Protein AF-A0A7C7P0S1-F1 (afdb_monomer)

Mean predicted aligned error: 9.84 Å

Radius of gyration: 22.22 Å; Cα contacts (8 Å, |Δi|>4): 44; chains: 1; bounding box: 54×38×45 Å

Secondary structure (DSSP, 8-state):
--HHHHHHHHHHHHHHHHHTTS--GGG-PPPPP------TT----HHHHHHHHHHHHT-GGGS-B-TTSS-BS---------HHHHHHHHHHTTPPP-SS-----

Structure (mmCIF, N/CA/C/O backbone):
data_AF-A0A7C7P0S1-F1
#
_entry.id   AF-A0A7C7P0S1-F1
#
loop_
_atom_site.group_PDB
_atom_site.id
_atom_site.type_symbol
_atom_site.label_atom_id
_atom_site.label_alt_id
_atom_site.label_comp_id
_atom_site.label_asym_id
_atom_site.label_entity_id
_atom_site.label_seq_id
_atom_site.pdbx_PDB_ins_code
_atom_site.Cartn_x
_atom_site.Cartn_y
_atom_site.Cartn_z
_atom_site.occupancy
_atom_site.B_iso_or_equiv
_atom_site.auth_seq_id
_atom_site.auth_comp_id
_atom_site.auth_asym_id
_atom_site.auth_atom_id
_atom_site.pdbx_PDB_model_num
ATOM 1 N N . MET A 1 1 ? 28.344 -14.593 5.035 1.00 50.81 1 MET A N 1
ATOM 2 C CA . MET A 1 1 ? 29.034 -15.598 4.190 1.00 50.81 1 MET A CA 1
ATOM 3 C C . MET A 1 1 ? 28.125 -16.302 3.155 1.00 50.81 1 MET A C 1
ATOM 5 O O . MET A 1 1 ? 28.634 -17.095 2.380 1.00 50.81 1 MET A O 1
ATOM 9 N N . LEU A 1 2 ? 26.816 -15.994 3.060 1.00 54.34 2 LEU A N 1
ATOM 10 C CA . LEU A 1 2 ? 25.863 -16.697 2.169 1.00 54.34 2 LEU A CA 1
ATOM 11 C C . LEU A 1 2 ? 25.603 -16.041 0.792 1.00 54.34 2 LEU A C 1
ATOM 13 O O . LEU A 1 2 ? 25.145 -16.722 -0.122 1.00 54.34 2 LEU A O 1
ATOM 17 N N . LYS A 1 3 ? 25.923 -14.749 0.598 1.00 51.25 3 LYS A N 1
ATOM 18 C CA . LYS A 1 3 ? 25.676 -14.034 -0.678 1.00 51.25 3 LYS A CA 1
ATOM 19 C C . LYS A 1 3 ? 26.411 -14.654 -1.880 1.00 51.25 3 LYS A C 1
ATOM 21 O O . LYS A 1 3 ? 25.866 -14.686 -2.977 1.00 51.25 3 LYS A O 1
ATOM 26 N N . ASN A 1 4 ? 27.615 -15.195 -1.673 1.00 64.81 4 ASN A N 1
ATOM 27 C CA . ASN A 1 4 ? 28.437 -15.739 -2.760 1.00 64.81 4 ASN A CA 1
ATOM 28 C C . ASN A 1 4 ? 27.983 -17.119 -3.252 1.00 64.81 4 ASN A C 1
ATOM 30 O O . ASN A 1 4 ? 28.153 -17.419 -4.430 1.00 64.81 4 ASN A O 1
ATOM 34 N N . TYR A 1 5 ? 27.368 -17.942 -2.398 1.00 82.12 5 TYR A N 1
ATOM 35 C CA . TYR A 1 5 ? 26.934 -19.287 -2.790 1.00 82.12 5 TYR A CA 1
ATOM 36 C C . TYR A 1 5 ? 25.823 -19.246 -3.848 1.00 82.12 5 TYR A C 1
ATOM 38 O O . TYR A 1 5 ? 25.915 -19.922 -4.873 1.00 82.12 5 TYR A O 1
ATOM 46 N N . TYR A 1 6 ? 24.807 -18.405 -3.635 1.00 79.56 6 TYR A N 1
ATOM 47 C CA . TYR A 1 6 ? 23.685 -18.261 -4.565 1.00 79.56 6 TYR A CA 1
ATOM 48 C C . TYR A 1 6 ? 24.127 -17.730 -5.928 1.00 79.56 6 TYR A C 1
ATOM 50 O O . TYR A 1 6 ? 23.778 -18.316 -6.949 1.00 79.56 6 TYR A O 1
ATOM 58 N N . LEU A 1 7 ? 24.958 -16.685 -5.946 1.00 79.88 7 LEU A N 1
ATOM 59 C CA . LEU A 1 7 ? 25.519 -16.127 -7.180 1.00 79.88 7 LEU A CA 1
ATOM 60 C C . LEU A 1 7 ? 26.349 -17.158 -7.951 1.00 79.88 7 LEU A C 1
ATOM 62 O O . LEU A 1 7 ? 26.219 -17.274 -9.169 1.00 79.88 7 LEU A O 1
ATOM 66 N N . HIS A 1 8 ? 27.174 -17.940 -7.252 1.00 85.94 8 HIS A N 1
ATOM 67 C CA . HIS A 1 8 ? 28.014 -18.951 -7.887 1.00 85.94 8 HIS A CA 1
ATOM 68 C C . HIS A 1 8 ? 27.183 -20.107 -8.463 1.00 85.94 8 HIS A C 1
ATOM 70 O O . HIS A 1 8 ? 27.388 -20.520 -9.606 1.00 85.94 8 HIS A O 1
ATOM 76 N N . LYS A 1 9 ? 26.192 -20.588 -7.703 1.00 89.75 9 LYS A N 1
ATOM 77 C CA . LYS A 1 9 ? 25.255 -21.630 -8.143 1.00 89.75 9 LYS A CA 1
ATOM 78 C C . LYS A 1 9 ? 24.416 -21.168 -9.336 1.00 89.75 9 LYS A C 1
ATOM 80 O O . LYS A 1 9 ? 24.268 -21.918 -10.297 1.00 89.75 9 LYS A O 1
ATOM 85 N N . TRP A 1 10 ? 23.919 -19.933 -9.298 1.00 86.12 10 TRP A N 1
ATOM 86 C CA . TRP A 1 10 ? 23.153 -19.340 -10.391 1.00 86.12 10 TRP A CA 1
ATOM 87 C C . TRP A 1 10 ? 23.986 -19.243 -11.671 1.00 86.12 10 TRP A C 1
ATOM 89 O O . TRP A 1 10 ? 23.561 -19.764 -12.696 1.00 86.12 10 TRP A O 1
ATOM 99 N N . ARG A 1 11 ? 25.213 -18.700 -11.606 1.00 89.19 11 ARG A N 1
ATOM 100 C CA . ARG A 1 11 ? 26.115 -18.603 -12.773 1.00 89.19 11 ARG A CA 1
ATOM 101 C C . ARG A 1 11 ? 26.419 -19.970 -13.387 1.00 89.19 11 ARG A C 1
ATOM 103 O O . ARG A 1 11 ? 26.357 -20.128 -14.602 1.00 89.19 11 ARG A O 1
ATOM 110 N N . LYS A 1 12 ? 26.701 -20.974 -12.550 1.00 92.19 12 LYS A N 1
ATOM 111 C CA . LYS A 1 12 ? 26.957 -22.347 -13.010 1.00 92.19 12 LYS A CA 1
ATOM 112 C C . LYS A 1 12 ? 25.743 -22.941 -13.730 1.00 92.19 12 LYS A C 1
ATOM 114 O O . LYS A 1 12 ? 25.896 -23.542 -14.790 1.00 92.19 12 LYS A O 1
ATOM 119 N N . ASN A 1 13 ? 24.547 -22.764 -13.170 1.00 92.38 13 ASN A N 1
ATOM 120 C CA . ASN A 1 13 ? 23.312 -23.265 -13.768 1.00 92.38 13 ASN A CA 1
ATOM 121 C C . ASN A 1 13 ? 22.963 -22.523 -15.063 1.00 92.38 13 ASN A C 1
ATOM 123 O O . ASN A 1 13 ? 22.642 -23.175 -16.051 1.00 92.38 13 ASN A O 1
ATOM 127 N N . LYS A 1 14 ? 23.103 -21.193 -15.088 1.00 89.00 14 LYS A N 1
ATOM 128 C CA . LYS A 1 14 ? 22.900 -20.363 -16.281 1.00 89.00 14 LYS A CA 1
ATOM 129 C C . LYS A 1 14 ? 23.790 -20.820 -17.438 1.00 89.00 14 LYS A C 1
ATOM 131 O O . LYS A 1 14 ? 23.277 -21.107 -18.512 1.00 89.00 14 LYS A O 1
ATOM 136 N N . ASN A 1 15 ? 25.089 -21.012 -17.199 1.00 92.56 15 ASN A N 1
ATOM 137 C CA . ASN A 1 15 ? 26.008 -21.512 -18.229 1.00 92.56 15 ASN A CA 1
ATOM 138 C C . ASN A 1 15 ? 25.605 -22.894 -18.755 1.00 92.56 15 ASN A C 1
ATOM 140 O O . ASN A 1 15 ? 25.694 -23.140 -19.954 1.00 92.56 15 ASN A O 1
ATOM 144 N N . LYS A 1 16 ? 25.126 -23.787 -17.880 1.00 94.06 16 LYS A N 1
ATOM 145 C CA . LYS A 1 16 ? 24.628 -25.102 -18.300 1.00 94.06 16 LYS A CA 1
ATOM 146 C C . LYS A 1 16 ? 23.397 -24.971 -19.203 1.00 94.06 16 LYS A C 1
ATOM 148 O O . LYS A 1 16 ? 23.304 -25.693 -20.188 1.00 94.06 16 LYS A O 1
ATOM 153 N N . LEU A 1 17 ? 22.475 -24.060 -18.897 1.00 92.69 17 LEU A N 1
ATOM 154 C CA . LEU A 1 17 ? 21.285 -23.824 -19.719 1.00 92.69 17 LEU A CA 1
ATOM 155 C C . LEU A 1 17 ? 21.641 -23.210 -21.083 1.00 92.69 17 LEU A C 1
ATOM 157 O O . LEU A 1 17 ? 21.115 -23.675 -22.092 1.00 92.69 17 LEU A O 1
ATOM 161 N N . ILE A 1 18 ? 22.586 -22.260 -21.123 1.00 92.44 18 ILE A N 1
ATOM 162 C CA . ILE A 1 18 ? 23.117 -21.677 -22.371 1.00 92.44 18 ILE A CA 1
ATOM 163 C C . ILE A 1 18 ? 23.756 -22.766 -23.241 1.00 92.44 18 ILE A C 1
ATOM 165 O O . ILE A 1 18 ? 23.421 -22.901 -24.414 1.00 92.44 18 ILE A O 1
ATOM 169 N N . GLN A 1 19 ? 24.634 -23.593 -22.661 1.00 94.75 19 GLN A N 1
ATOM 170 C CA . GLN A 1 19 ? 25.335 -24.665 -23.384 1.00 94.75 19 GLN A CA 1
ATOM 171 C C . GLN A 1 19 ? 24.400 -25.724 -23.976 1.00 94.75 19 GLN A C 1
ATOM 173 O O . GLN A 1 19 ? 24.755 -26.357 -24.961 1.00 94.75 19 GLN A O 1
ATOM 178 N N . ASN A 1 20 ? 23.231 -25.940 -23.370 1.00 95.12 20 ASN A N 1
ATOM 179 C CA . ASN A 1 20 ? 22.248 -26.917 -23.842 1.00 95.12 20 ASN A CA 1
ATOM 180 C C . ASN A 1 20 ? 21.131 -26.272 -24.682 1.00 95.12 20 ASN A C 1
ATOM 182 O O . ASN A 1 20 ? 20.133 -26.931 -24.953 1.00 95.12 20 ASN A O 1
ATOM 186 N N . HIS A 1 21 ? 21.277 -25.001 -25.076 1.00 90.75 21 HIS A N 1
ATOM 187 C CA . HIS A 1 21 ? 20.285 -24.254 -25.860 1.00 90.75 21 HIS A CA 1
ATOM 188 C C . HIS A 1 21 ? 18.895 -24.153 -25.196 1.00 90.75 21 HIS A C 1
ATOM 190 O O . HIS A 1 21 ? 17.887 -24.000 -25.877 1.00 90.75 21 HIS A O 1
ATOM 196 N N . VAL A 1 22 ? 18.837 -24.225 -23.860 1.00 91.50 22 VAL A N 1
ATOM 197 C CA . VAL A 1 22 ? 17.593 -24.133 -23.064 1.00 91.50 22 VAL A CA 1
ATOM 198 C C . VAL A 1 22 ? 17.339 -22.700 -22.568 1.00 91.50 22 VAL A C 1
ATOM 200 O O . VAL A 1 22 ? 16.268 -22.401 -22.053 1.00 91.50 22 VAL A O 1
ATOM 203 N N . TYR A 1 23 ? 18.319 -21.802 -22.694 1.00 86.69 23 TYR A N 1
ATOM 204 C CA . TYR A 1 23 ? 18.220 -20.407 -22.260 1.00 86.69 23 TYR A CA 1
ATOM 205 C C . TYR A 1 23 ? 19.063 -19.501 -23.164 1.00 86.69 23 TYR A C 1
ATOM 207 O O . TYR A 1 23 ? 20.217 -19.831 -23.457 1.00 86.69 23 TYR A O 1
ATOM 215 N N . ARG A 1 24 ? 18.515 -18.341 -23.535 1.00 87.62 24 ARG A N 1
ATOM 216 C CA . ARG A 1 24 ? 19.236 -17.225 -24.158 1.00 87.62 24 ARG A CA 1
ATOM 217 C C . ARG A 1 24 ? 19.086 -15.988 -23.282 1.00 87.62 24 ARG A C 1
ATOM 219 O O . ARG A 1 24 ? 18.002 -15.725 -22.774 1.00 87.62 24 ARG A O 1
ATOM 226 N N . GLU A 1 25 ? 20.162 -15.221 -23.117 1.00 83.19 25 GLU A N 1
ATOM 227 C CA . GLU A 1 25 ? 20.117 -13.965 -22.345 1.00 83.19 25 GLU A CA 1
ATOM 228 C C . GLU A 1 25 ? 19.136 -12.948 -22.940 1.00 83.19 25 GLU A C 1
ATOM 230 O O . GLU A 1 25 ? 18.547 -12.163 -22.207 1.00 83.19 25 GLU A O 1
ATOM 235 N N . GLU A 1 26 ? 18.938 -12.999 -24.255 1.00 82.00 26 GLU A N 1
ATOM 236 C CA . GLU A 1 26 ? 18.044 -12.121 -25.015 1.00 82.00 26 GLU A CA 1
ATOM 237 C C . GLU A 1 26 ? 16.565 -12.288 -24.627 1.00 82.00 26 GLU A C 1
ATOM 239 O O . GLU A 1 26 ? 15.781 -11.356 -24.784 1.00 82.00 26 GLU A O 1
ATOM 244 N N . ASP A 1 27 ? 16.191 -13.472 -24.128 1.00 78.81 27 ASP A N 1
ATOM 245 C CA . ASP A 1 27 ? 14.819 -13.808 -23.735 1.00 78.81 27 ASP A CA 1
ATOM 246 C C . ASP A 1 27 ? 14.489 -13.305 -22.311 1.00 78.81 27 ASP A C 1
ATOM 248 O O . ASP A 1 27 ? 13.363 -13.472 -21.834 1.00 78.81 27 ASP A O 1
ATOM 252 N N . GLU A 1 28 ? 15.4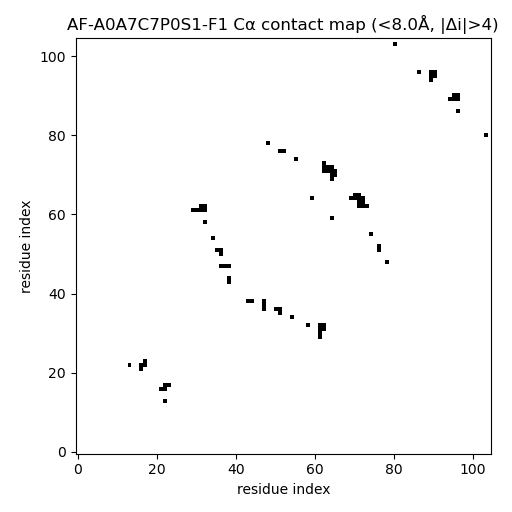51 -12.707 -21.589 1.00 72.62 28 GLU A N 1
ATOM 253 C CA . GLU A 1 28 ? 15.160 -12.071 -20.303 1.00 72.62 28 GLU A CA 1
ATOM 254 C C . GLU A 1 28 ? 14.334 -10.799 -20.510 1.00 72.62 28 GLU A C 1
ATOM 256 O O . GLU A 1 28 ? 14.838 -9.717 -20.812 1.00 72.62 28 GLU A O 1
ATOM 261 N N . HIS A 1 29 ? 13.031 -10.924 -20.287 1.00 67.06 29 HIS A N 1
ATOM 262 C CA . HIS A 1 29 ? 12.118 -9.794 -20.241 1.00 67.06 29 HIS A CA 1
ATOM 263 C C . HIS A 1 29 ? 12.018 -9.224 -18.825 1.00 67.06 29 HIS A C 1
ATOM 265 O O . HIS A 1 29 ? 12.014 -9.947 -17.826 1.00 67.06 29 HIS A O 1
ATOM 271 N N . SER A 1 30 ? 11.897 -7.899 -18.730 1.00 60.53 30 SER A N 1
ATOM 272 C CA . SER A 1 30 ? 11.566 -7.254 -17.462 1.00 60.53 30 SER A CA 1
ATOM 273 C C . SER A 1 30 ? 10.123 -7.584 -17.092 1.00 60.53 30 SER A C 1
ATOM 275 O O . SER A 1 30 ? 9.199 -7.216 -17.809 1.00 60.53 30 SER A O 1
ATOM 277 N N . SER A 1 31 ? 9.923 -8.257 -15.963 1.00 65.12 31 SER A N 1
ATOM 278 C CA . SER A 1 31 ? 8.616 -8.322 -15.314 1.00 65.12 31 SER A CA 1
ATOM 279 C C . SER A 1 31 ? 8.294 -6.981 -14.645 1.00 65.12 31 SER A C 1
ATOM 281 O O . SER A 1 31 ? 9.208 -6.251 -14.235 1.00 65.12 31 SER A O 1
ATOM 283 N N . CYS A 1 32 ? 7.003 -6.682 -14.474 1.00 81.19 32 CYS A N 1
ATOM 284 C CA . CYS A 1 32 ? 6.540 -5.589 -13.618 1.00 81.19 32 CYS A CA 1
ATOM 285 C C . CYS A 1 32 ? 7.207 -5.659 -12.228 1.00 81.19 32 CYS A C 1
ATOM 287 O O . CYS A 1 32 ? 7.591 -6.732 -11.750 1.00 81.19 32 CYS A O 1
ATOM 289 N N . GLY A 1 33 ? 7.372 -4.507 -11.576 1.00 85.69 33 GLY A N 1
ATOM 290 C CA . GLY A 1 33 ? 7.979 -4.435 -10.246 1.00 85.69 33 GLY A CA 1
ATOM 291 C C . GLY A 1 33 ? 7.003 -4.828 -9.135 1.00 85.69 33 GLY A C 1
ATOM 292 O O . GLY A 1 33 ? 5.863 -4.375 -9.129 1.00 85.69 33 GLY A O 1
ATOM 293 N N . VAL A 1 34 ? 7.472 -5.618 -8.168 1.00 90.75 34 VAL A N 1
ATOM 294 C CA . VAL A 1 34 ? 6.755 -5.927 -6.918 1.00 90.75 34 VAL A CA 1
ATOM 295 C C . VAL A 1 34 ? 7.671 -5.683 -5.720 1.00 90.75 34 VAL A C 1
ATOM 297 O O . VAL A 1 34 ? 8.891 -5.817 -5.827 1.00 90.75 34 VAL A O 1
ATOM 300 N N . GLY A 1 35 ? 7.095 -5.325 -4.573 1.00 92.12 35 GLY A N 1
ATOM 301 C CA . GLY A 1 35 ? 7.844 -5.042 -3.351 1.00 92.12 35 GLY A CA 1
ATOM 302 C C . GLY A 1 35 ? 6.981 -5.167 -2.100 1.00 92.12 35 GLY A C 1
ATOM 303 O O . GLY A 1 35 ? 5.757 -5.162 -2.179 1.00 92.12 35 GLY A O 1
ATOM 304 N N . LEU A 1 36 ? 7.639 -5.286 -0.947 1.00 95.31 36 LEU A N 1
ATOM 305 C CA . LEU A 1 36 ? 7.012 -5.367 0.370 1.00 95.31 36 LEU A CA 1
ATOM 306 C C . LEU A 1 36 ? 7.801 -4.497 1.345 1.00 95.31 36 LEU A C 1
ATOM 308 O O . LEU A 1 36 ? 9.032 -4.529 1.353 1.00 95.31 36 LEU A O 1
ATOM 312 N N . ILE A 1 37 ? 7.084 -3.762 2.188 1.00 95.81 37 ILE A N 1
ATOM 313 C CA . ILE A 1 37 ? 7.650 -2.975 3.280 1.00 95.81 37 ILE A CA 1
ATOM 314 C C . ILE A 1 37 ? 6.868 -3.328 4.537 1.00 95.81 37 ILE A C 1
ATOM 316 O O . ILE A 1 37 ? 5.641 -3.349 4.514 1.00 95.81 37 ILE A O 1
ATOM 320 N N . ALA A 1 38 ? 7.580 -3.631 5.618 1.00 95.12 38 ALA A N 1
ATOM 321 C CA . ALA A 1 38 ? 6.978 -4.034 6.879 1.00 95.12 38 ALA A CA 1
ATOM 322 C C . ALA A 1 38 ? 7.739 -3.421 8.055 1.00 95.12 38 ALA A C 1
ATOM 324 O O . ALA A 1 38 ? 8.968 -3.314 8.031 1.00 95.12 38 ALA A O 1
ATOM 325 N N . SER A 1 39 ? 6.999 -3.050 9.097 1.00 95.38 39 SER A N 1
ATOM 326 C CA . SER A 1 39 ? 7.574 -2.649 10.377 1.00 95.38 39 SER A CA 1
ATOM 327 C C . SER A 1 39 ? 7.995 -3.891 11.163 1.00 95.38 39 SER A C 1
ATOM 329 O O . SER A 1 39 ? 7.160 -4.735 11.482 1.00 95.38 39 SER A O 1
ATOM 331 N N . ILE A 1 40 ? 9.281 -4.004 11.508 1.00 95.25 40 ILE A N 1
ATOM 332 C CA . ILE A 1 40 ? 9.792 -5.138 12.301 1.00 95.25 40 ILE A CA 1
ATOM 333 C C . ILE A 1 40 ? 9.228 -5.109 13.729 1.00 95.25 40 ILE A C 1
ATOM 335 O O . ILE A 1 40 ? 9.040 -6.161 14.334 1.00 95.25 40 ILE A O 1
ATOM 339 N N . SER A 1 41 ? 8.923 -3.922 14.266 1.00 94.81 41 SER A N 1
ATOM 340 C CA . SER A 1 41 ? 8.312 -3.792 15.593 1.00 94.81 41 SER A CA 1
ATOM 341 C C . SER A 1 41 ? 6.827 -4.165 15.610 1.00 94.81 41 SER A C 1
ATOM 343 O O . SER A 1 41 ? 6.239 -4.241 16.685 1.00 94.81 41 SER A O 1
ATOM 345 N N . GLY A 1 42 ? 6.203 -4.340 14.438 1.00 93.62 42 GLY A N 1
ATOM 346 C CA . GLY A 1 42 ? 4.760 -4.542 14.300 1.00 93.62 42 GLY A CA 1
ATOM 347 C C . GLY A 1 42 ? 3.924 -3.290 14.582 1.00 93.62 42 GLY A C 1
ATOM 348 O O . GLY A 1 42 ? 2.702 -3.356 14.557 1.00 93.62 42 GLY A O 1
ATOM 349 N N . THR A 1 43 ? 4.554 -2.142 14.849 1.00 94.44 43 THR A N 1
ATOM 350 C CA . THR A 1 43 ? 3.842 -0.885 15.110 1.00 94.44 43 THR A CA 1
ATOM 351 C C . THR A 1 43 ? 3.368 -0.269 13.790 1.00 94.44 43 THR A C 1
ATOM 353 O O . THR A 1 43 ? 4.218 -0.011 12.928 1.00 94.44 43 THR A O 1
ATOM 356 N N . PRO A 1 44 ? 2.059 0.006 13.620 1.00 93.31 44 PRO A N 1
ATOM 357 C CA . PRO A 1 44 ? 1.557 0.717 12.450 1.00 93.31 44 PRO A CA 1
ATOM 358 C C . PRO A 1 44 ? 2.156 2.124 12.364 1.00 93.31 44 PRO A C 1
ATOM 360 O O . PRO A 1 44 ? 2.215 2.847 13.357 1.00 93.31 44 PRO A O 1
ATOM 363 N N . SER A 1 45 ? 2.602 2.524 11.174 1.00 94.75 45 SER A N 1
ATOM 364 C CA . SER A 1 45 ? 3.159 3.857 10.934 1.00 94.75 45 SER A CA 1
ATOM 365 C C . SER A 1 45 ? 2.846 4.332 9.523 1.00 94.75 45 SER A C 1
ATOM 367 O O . SER A 1 45 ? 2.925 3.567 8.558 1.00 94.75 45 SER A O 1
ATOM 369 N N . ARG A 1 46 ? 2.553 5.632 9.396 1.00 95.38 46 ARG A N 1
ATOM 370 C CA . ARG A 1 46 ? 2.372 6.297 8.101 1.00 95.38 46 ARG A CA 1
ATOM 371 C C . ARG A 1 46 ? 3.626 6.209 7.226 1.00 95.38 46 ARG A C 1
ATOM 373 O O . ARG A 1 46 ? 3.501 6.139 6.007 1.00 95.38 46 ARG A O 1
ATOM 380 N N . GLU A 1 47 ? 4.801 6.128 7.844 1.00 96.31 47 GLU A N 1
ATOM 381 C CA . GLU A 1 47 ? 6.093 6.003 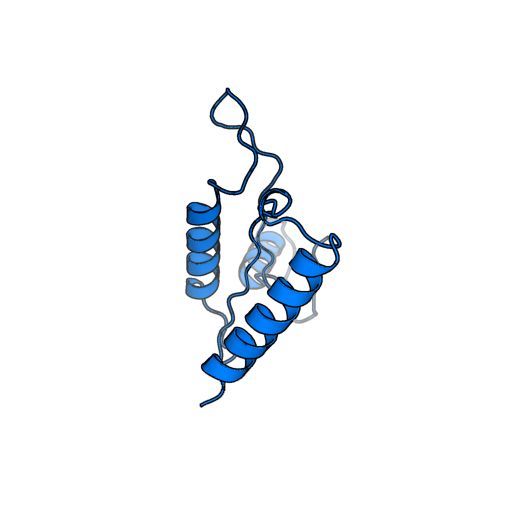7.166 1.00 96.31 47 GLU A CA 1
ATOM 382 C C . GLU A 1 47 ? 6.141 4.779 6.236 1.00 96.31 47 GLU A C 1
ATOM 384 O O . GLU A 1 47 ? 6.627 4.874 5.112 1.00 96.31 47 GLU A O 1
ATOM 389 N N . VAL A 1 48 ? 5.565 3.640 6.648 1.00 96.38 48 VAL A N 1
ATOM 390 C CA . VAL A 1 48 ? 5.504 2.420 5.817 1.00 96.38 48 VAL A CA 1
ATOM 391 C C . VAL A 1 48 ? 4.741 2.681 4.517 1.00 96.38 48 VAL A C 1
ATOM 393 O O . VAL A 1 48 ? 5.173 2.259 3.443 1.00 96.38 48 VAL A O 1
ATOM 396 N N . ILE A 1 49 ? 3.638 3.430 4.599 1.00 96.06 49 ILE A N 1
ATOM 397 C CA . ILE A 1 49 ? 2.821 3.794 3.438 1.00 96.06 49 ILE A CA 1
ATOM 398 C C . ILE A 1 49 ? 3.592 4.753 2.528 1.00 96.06 49 ILE A C 1
ATOM 400 O O . ILE A 1 49 ? 3.608 4.578 1.310 1.00 96.06 49 ILE A O 1
ATOM 404 N N . GLU A 1 50 ? 4.256 5.754 3.105 1.00 97.56 50 GLU A N 1
ATOM 405 C CA . GLU A 1 50 ? 5.059 6.722 2.353 1.00 97.56 50 GLU A CA 1
ATOM 406 C C . GLU A 1 50 ? 6.210 6.046 1.611 1.00 97.56 50 GLU A C 1
ATOM 408 O O . GLU A 1 50 ? 6.393 6.297 0.419 1.00 97.56 50 GLU A O 1
ATOM 413 N N . MET A 1 51 ? 6.925 5.128 2.264 1.00 97.06 51 MET A N 1
ATOM 414 C CA . MET A 1 51 ? 7.960 4.324 1.615 1.00 97.06 51 MET A CA 1
ATOM 415 C C . MET A 1 51 ? 7.387 3.480 0.468 1.00 97.06 51 MET A C 1
ATOM 417 O O . MET A 1 51 ? 8.005 3.404 -0.595 1.00 97.06 51 MET A O 1
ATOM 421 N N . GLY A 1 52 ? 6.194 2.898 0.634 1.00 96.19 52 GLY A N 1
ATOM 422 C CA . GLY A 1 52 ? 5.516 2.142 -0.424 1.00 96.19 52 GLY A CA 1
ATOM 423 C C . GLY A 1 52 ? 5.191 3.009 -1.644 1.00 96.19 52 GLY A C 1
ATOM 424 O O . GLY A 1 52 ? 5.471 2.628 -2.781 1.00 96.19 52 GLY A O 1
ATOM 425 N N . ILE A 1 53 ? 4.687 4.224 -1.417 1.00 96.81 53 ILE A N 1
ATOM 426 C CA . ILE A 1 53 ? 4.423 5.202 -2.482 1.00 96.81 53 ILE A CA 1
ATOM 427 C C . ILE A 1 53 ? 5.725 5.619 -3.182 1.00 96.81 53 ILE A C 1
ATOM 429 O O . ILE A 1 53 ? 5.758 5.711 -4.409 1.00 96.81 53 ILE A O 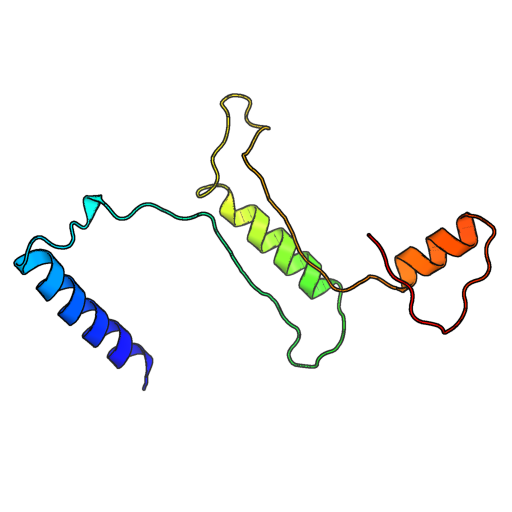1
ATOM 433 N N . GLN A 1 54 ? 6.806 5.863 -2.434 1.00 96.62 54 GLN A N 1
ATOM 434 C CA . GLN A 1 54 ? 8.106 6.202 -3.027 1.00 96.62 54 GLN A CA 1
ATOM 435 C C . GLN A 1 54 ? 8.670 5.051 -3.865 1.00 96.62 54 GLN A C 1
ATOM 437 O O . GLN A 1 54 ? 9.201 5.290 -4.949 1.00 96.62 54 GLN A O 1
ATOM 442 N N . ALA A 1 55 ? 8.499 3.807 -3.415 1.00 94.12 55 ALA A N 1
ATOM 443 C CA . ALA A 1 55 ? 8.887 2.633 -4.186 1.00 94.12 55 ALA A CA 1
ATOM 444 C C . ALA A 1 55 ? 8.119 2.555 -5.518 1.00 94.12 55 ALA A C 1
ATOM 446 O O . ALA A 1 55 ? 8.734 2.374 -6.566 1.00 94.12 55 ALA A O 1
ATOM 447 N N . LEU A 1 56 ? 6.800 2.778 -5.519 1.00 93.69 56 LEU A N 1
ATOM 448 C CA . LEU A 1 56 ? 6.010 2.802 -6.759 1.00 93.69 56 LEU A CA 1
ATOM 449 C C . LEU A 1 56 ? 6.470 3.905 -7.726 1.00 93.69 56 LEU A C 1
ATOM 451 O O . LEU A 1 56 ? 6.573 3.665 -8.930 1.00 93.69 56 LEU A O 1
ATOM 455 N N . LYS A 1 57 ? 6.831 5.089 -7.213 1.00 92.00 57 LYS A N 1
ATOM 456 C CA . LYS A 1 57 ? 7.321 6.213 -8.031 1.00 92.00 57 LYS A CA 1
ATOM 457 C C . LYS A 1 57 ? 8.621 5.928 -8.777 1.00 92.00 57 LYS A C 1
ATOM 459 O O . LYS A 1 57 ? 8.885 6.606 -9.762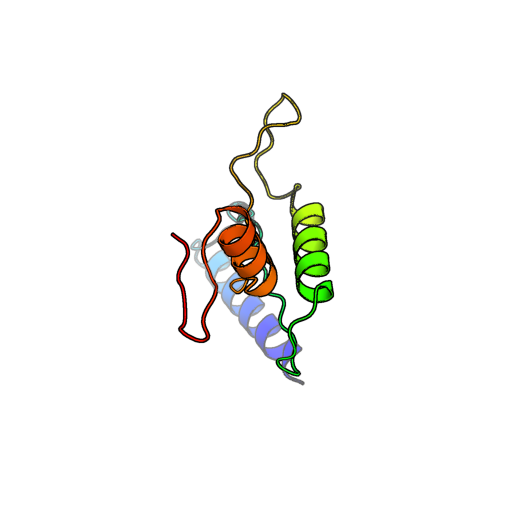 1.00 92.00 57 LYS A O 1
ATOM 464 N N . VAL A 1 58 ? 9.433 4.963 -8.344 1.00 90.25 58 VAL A N 1
ATOM 465 C CA . VAL A 1 58 ? 10.692 4.621 -9.031 1.00 90.25 58 VAL A CA 1
ATOM 466 C C . VAL A 1 58 ? 10.554 3.441 -9.996 1.00 90.25 58 VAL A C 1
ATOM 468 O O . VAL A 1 58 ? 11.508 3.129 -10.703 1.00 90.25 58 VAL A O 1
ATOM 471 N N . LEU A 1 59 ? 9.378 2.807 -10.080 1.00 88.00 59 LEU A N 1
ATOM 472 C CA . LEU A 1 59 ? 9.139 1.616 -10.907 1.00 88.00 59 LEU A CA 1
ATOM 473 C C . LEU A 1 59 ? 8.567 1.905 -12.305 1.00 88.00 59 LEU A C 1
ATOM 475 O O . LEU A 1 59 ? 8.429 0.972 -13.092 1.00 88.00 59 LEU A O 1
ATOM 479 N N . TYR A 1 60 ? 8.296 3.167 -12.657 1.00 83.75 60 TYR A N 1
ATOM 480 C CA . TYR A 1 60 ? 7.689 3.543 -13.948 1.00 83.75 60 TYR A CA 1
ATOM 481 C C . TYR A 1 60 ? 8.469 3.044 -15.176 1.00 83.75 60 TYR A C 1
ATOM 483 O O . TYR A 1 60 ? 7.869 2.698 -16.182 1.00 83.75 60 TYR A O 1
ATOM 491 N N . HIS A 1 61 ? 9.799 2.934 -15.083 1.00 84.12 61 HIS A N 1
ATOM 492 C CA . HIS A 1 61 ? 10.655 2.413 -16.156 1.00 84.12 61 HIS A CA 1
ATOM 493 C C . HIS A 1 61 ? 10.418 0.922 -16.471 1.00 84.12 61 HIS A C 1
ATOM 495 O O . HIS A 1 61 ? 10.991 0.399 -17.423 1.00 84.12 61 HIS A O 1
ATOM 501 N N . ARG A 1 62 ? 9.623 0.227 -15.644 1.00 83.00 62 ARG A N 1
ATOM 502 C CA . ARG A 1 62 ? 9.221 -1.180 -15.804 1.00 83.00 62 ARG A CA 1
ATOM 503 C C . ARG A 1 62 ? 7.726 -1.350 -16.079 1.00 83.00 62 ARG A C 1
ATOM 505 O O . ARG A 1 62 ? 7.265 -2.486 -16.146 1.00 83.00 62 ARG A O 1
ATOM 512 N N . GLY A 1 63 ? 6.972 -0.256 -16.157 1.00 77.00 63 GLY A N 1
ATOM 513 C CA . GLY A 1 63 ? 5.567 -0.272 -16.553 1.00 77.00 63 GLY A CA 1
ATOM 514 C C . GLY A 1 63 ? 5.435 0.029 -18.040 1.00 77.00 63 GLY A C 1
ATOM 515 O O . GLY A 1 63 ? 6.267 0.745 -18.600 1.00 77.00 63 GLY A O 1
ATOM 516 N N . ALA A 1 64 ? 4.390 -0.491 -18.680 1.00 73.62 64 ALA A N 1
ATOM 517 C CA . ALA A 1 64 ? 3.975 0.064 -19.958 1.00 73.62 64 ALA A CA 1
ATOM 518 C C . ALA A 1 64 ? 3.456 1.490 -19.727 1.00 73.62 64 ALA A C 1
ATOM 520 O O . ALA A 1 64 ? 2.727 1.752 -18.765 1.00 73.62 64 ALA A O 1
ATOM 521 N N . VAL A 1 65 ? 3.871 2.407 -20.595 1.00 79.12 65 VAL A N 1
ATOM 522 C CA . VAL A 1 65 ? 3.440 3.805 -20.596 1.00 79.12 65 VAL A CA 1
ATOM 523 C C . VAL A 1 65 ? 2.889 4.088 -21.982 1.00 79.12 65 VAL A C 1
ATOM 525 O O . VAL A 1 65 ? 3.570 3.824 -22.975 1.00 79.12 65 VAL A O 1
ATOM 528 N N . ASP A 1 66 ? 1.661 4.591 -22.050 1.00 81.81 66 ASP A N 1
ATOM 529 C CA . ASP A 1 66 ? 1.060 5.001 -23.315 1.00 81.81 66 ASP A CA 1
ATOM 530 C C . ASP A 1 66 ? 1.653 6.340 -23.793 1.00 81.81 66 ASP A C 1
ATOM 532 O O . ASP A 1 66 ? 2.256 7.105 -23.033 1.00 81.81 66 ASP A O 1
ATOM 536 N N . ALA A 1 67 ? 1.469 6.657 -25.072 1.00 85.25 67 ALA A N 1
ATOM 537 C CA . ALA A 1 67 ? 2.004 7.861 -25.700 1.00 85.25 67 ALA A CA 1
ATOM 538 C C . ALA A 1 67 ? 1.443 9.172 -25.110 1.00 85.25 67 ALA A C 1
ATOM 540 O O . ALA A 1 67 ? 2.020 10.238 -25.326 1.00 85.25 67 ALA A O 1
ATOM 541 N N . ASP A 1 68 ? 0.335 9.115 -24.364 1.00 90.38 68 ASP A N 1
ATOM 542 C CA . ASP A 1 68 ? -0.279 10.272 -23.704 1.00 90.38 68 ASP A CA 1
ATOM 543 C C . ASP A 1 68 ? 0.482 10.752 -22.450 1.00 90.38 68 ASP A C 1
ATOM 545 O O . ASP A 1 68 ? 0.187 11.830 -21.923 1.00 90.38 68 ASP A O 1
ATOM 549 N N . GLY A 1 69 ? 1.448 9.960 -21.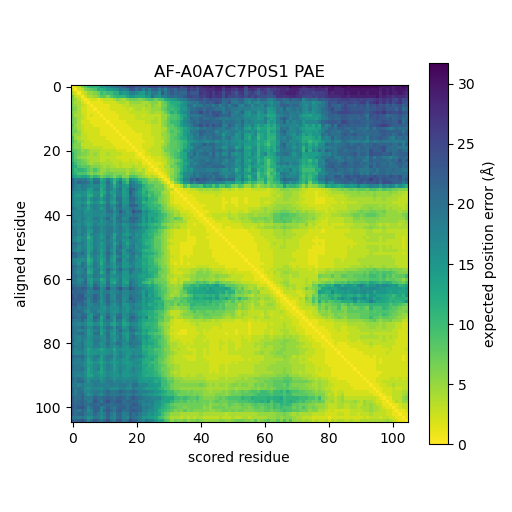963 1.00 86.50 69 GLY A N 1
ATOM 550 C CA . GLY A 1 69 ? 2.223 10.238 -20.754 1.00 86.50 69 GLY A CA 1
ATOM 551 C C . GLY A 1 69 ? 1.415 10.191 -19.451 1.00 86.50 69 GLY A C 1
ATOM 552 O O . GLY A 1 69 ? 1.891 10.677 -18.424 1.00 86.50 69 GLY A O 1
ATOM 553 N N . LYS A 1 70 ? 0.193 9.648 -19.480 1.00 88.25 70 LYS A N 1
ATOM 554 C CA . LYS A 1 70 ? -0.733 9.550 -18.339 1.00 88.25 70 LYS A CA 1
ATOM 555 C C . LYS A 1 70 ? -1.181 8.117 -18.085 1.00 88.25 70 LYS A C 1
ATOM 557 O O . LYS A 1 70 ? -1.339 7.732 -16.928 1.00 88.25 70 LYS A O 1
ATOM 562 N N . THR A 1 71 ? -1.410 7.359 -19.149 1.00 89.56 71 THR A N 1
ATOM 563 C CA . THR A 1 71 ? -1.967 6.014 -19.099 1.00 89.56 71 THR A CA 1
ATOM 564 C C . THR A 1 71 ? -0.856 4.989 -18.888 1.00 89.56 71 THR A C 1
ATOM 566 O O . THR A 1 71 ? 0.202 5.038 -19.517 1.00 89.56 71 THR A O 1
ATOM 569 N N . GLY A 1 72 ? -1.108 4.048 -17.982 1.00 88.25 72 GLY A N 1
ATOM 570 C CA . GLY A 1 72 ? -0.292 2.857 -17.770 1.00 88.25 72 GLY A CA 1
ATOM 571 C C . GLY A 1 72 ? -1.182 1.676 -17.393 1.00 88.25 72 GLY A C 1
ATOM 572 O O . GLY A 1 72 ? -2.326 1.873 -16.987 1.00 88.25 72 GLY A O 1
ATOM 573 N N . ASP A 1 73 ? -0.659 0.456 -17.516 1.00 89.00 73 ASP A N 1
ATOM 574 C CA . ASP A 1 73 ? -1.454 -0.776 -17.357 1.00 89.00 73 ASP A CA 1
ATOM 575 C C . ASP A 1 73 ? -2.035 -0.955 -15.946 1.00 89.00 73 ASP A C 1
ATOM 577 O O . ASP A 1 73 ? -3.105 -1.538 -15.770 1.00 89.00 73 ASP A O 1
ATOM 581 N N . GLY A 1 74 ? -1.326 -0.461 -14.927 1.00 88.75 74 GLY A N 1
ATOM 582 C CA . GLY A 1 74 ? -1.786 -0.492 -13.544 1.00 88.75 74 GLY A CA 1
ATOM 583 C C . GLY A 1 74 ? -0.665 -0.375 -12.515 1.00 88.75 74 GLY A C 1
ATOM 584 O O . GLY A 1 74 ? 0.459 -0.834 -12.713 1.00 88.75 74 GLY A O 1
ATOM 585 N N . ALA A 1 75 ? -0.998 0.224 -11.377 1.00 93.00 75 ALA A N 1
ATOM 586 C CA . ALA A 1 75 ? -0.178 0.242 -10.175 1.00 93.00 75 ALA A CA 1
ATOM 587 C C . ALA A 1 75 ? -1.097 0.143 -8.954 1.00 93.00 75 ALA A C 1
ATOM 589 O O . ALA A 1 75 ? -2.218 0.652 -8.974 1.00 93.00 75 ALA A O 1
ATOM 590 N N . GLY A 1 76 ? -0.629 -0.502 -7.888 1.00 94.25 76 GLY A N 1
ATOM 591 C CA . GLY A 1 76 ? -1.425 -0.703 -6.683 1.00 94.25 76 GLY A CA 1
ATOM 592 C C . GLY A 1 76 ? -0.566 -0.805 -5.433 1.00 94.25 76 GLY A C 1
ATOM 593 O O . GLY A 1 76 ? 0.614 -1.148 -5.495 1.00 94.25 76 GLY A O 1
ATOM 594 N N . ILE A 1 77 ? -1.182 -0.502 -4.294 1.00 96.56 77 ILE A N 1
ATOM 595 C CA . ILE A 1 77 ? -0.611 -0.696 -2.965 1.00 96.56 77 ILE A CA 1
ATOM 596 C C . ILE A 1 77 ? -1.651 -1.402 -2.100 1.00 96.56 77 ILE A C 1
ATOM 598 O O . ILE A 1 77 ? -2.807 -0.987 -2.052 1.00 96.56 77 ILE A O 1
ATOM 602 N N . GLN A 1 78 ? -1.236 -2.475 -1.436 1.00 96.56 78 GLN A N 1
ATOM 603 C CA . GLN A 1 78 ? -2.053 -3.168 -0.449 1.00 96.56 78 GLN A CA 1
ATOM 604 C C . GLN A 1 78 ? -1.581 -2.758 0.943 1.00 96.56 78 GLN A C 1
ATOM 606 O O . GLN A 1 78 ? -0.384 -2.790 1.226 1.00 96.56 78 GLN A O 1
ATOM 611 N N . LEU A 1 79 ? -2.526 -2.356 1.786 1.00 95.31 79 LEU A N 1
ATOM 612 C CA . LEU A 1 79 ? -2.303 -1.886 3.149 1.00 95.31 79 LEU A CA 1
ATOM 613 C C . LEU A 1 79 ? -3.220 -2.653 4.103 1.00 95.31 79 LEU A C 1
ATOM 615 O O . LEU A 1 79 ? -4.229 -3.215 3.672 1.00 95.31 79 LEU A O 1
ATOM 619 N N . ASP A 1 80 ? -2.897 -2.617 5.391 1.00 92.62 80 ASP A N 1
ATOM 620 C CA . ASP A 1 80 ? -3.864 -2.971 6.429 1.00 92.62 80 ASP A CA 1
ATOM 621 C C . ASP A 1 80 ? -5.022 -1.963 6.450 1.00 92.62 80 ASP A C 1
ATOM 623 O O . ASP A 1 80 ? -4.881 -0.818 6.007 1.00 92.62 80 ASP A O 1
ATOM 627 N N . LEU A 1 81 ? -6.171 -2.391 6.979 1.00 93.00 81 LEU A N 1
ATOM 628 C CA . LEU A 1 81 ? -7.368 -1.562 7.088 1.00 93.00 81 LEU A CA 1
ATOM 629 C C . LEU A 1 81 ? -7.088 -0.341 7.990 1.00 93.00 81 LEU A C 1
ATOM 631 O 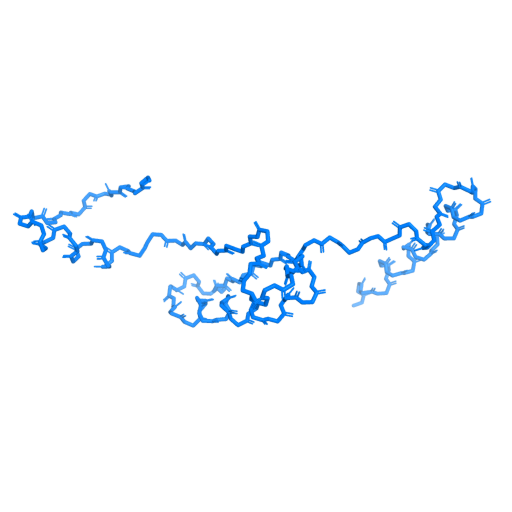O . LEU A 1 81 ? -6.833 -0.519 9.183 1.00 93.00 81 LEU A O 1
ATOM 635 N N . PRO A 1 82 ? -7.146 0.903 7.474 1.00 94.00 82 PRO A N 1
ATOM 636 C CA . PRO A 1 82 ? -6.927 2.095 8.286 1.00 94.00 82 PRO A CA 1
ATOM 637 C C . PRO A 1 82 ? -8.156 2.359 9.164 1.00 94.00 82 PRO A C 1
ATOM 639 O O . PRO A 1 82 ? -9.045 3.122 8.787 1.00 94.00 82 PRO A 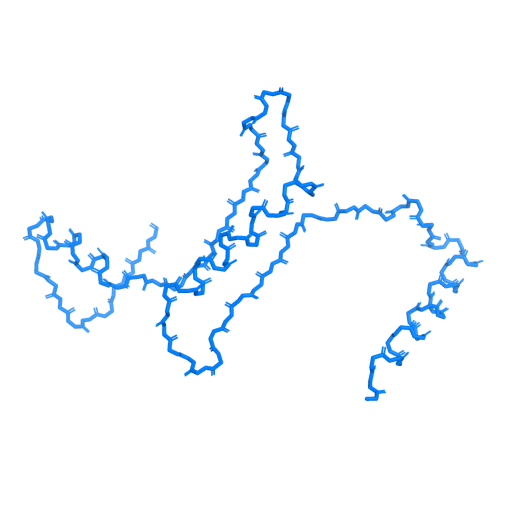O 1
ATOM 642 N N . GLU A 1 83 ? -8.216 1.708 10.329 1.00 92.81 83 GLU A N 1
ATOM 643 C CA . GLU A 1 83 ? -9.407 1.698 11.185 1.00 92.81 83 GLU A CA 1
ATOM 644 C C . GLU A 1 83 ? -9.949 3.094 11.494 1.00 92.81 83 GLU A C 1
ATOM 646 O O . GLU A 1 83 ? -11.137 3.348 11.313 1.00 92.81 83 GLU A O 1
ATOM 651 N N . GLU A 1 84 ? -9.071 4.008 11.907 1.00 92.56 84 GLU A N 1
ATOM 652 C CA . GLU A 1 84 ? -9.450 5.367 12.307 1.00 92.56 84 GLU A CA 1
ATOM 653 C C . GLU A 1 84 ? -10.089 6.156 11.159 1.00 92.56 84 GLU A C 1
ATOM 655 O O . GLU A 1 84 ? -11.081 6.854 11.362 1.00 92.56 84 GLU A O 1
ATOM 660 N N . PHE A 1 85 ? -9.595 5.979 9.928 1.00 94.88 85 PHE A N 1
ATOM 661 C CA . PHE A 1 85 ? -10.185 6.617 8.749 1.00 94.88 85 PHE A CA 1
ATOM 662 C C . PHE A 1 85 ? -11.626 6.146 8.518 1.00 94.88 85 PHE A C 1
ATOM 664 O O . PHE A 1 85 ? -12.511 6.954 8.229 1.00 94.88 85 PHE A O 1
ATOM 671 N N . PHE A 1 86 ? -11.872 4.839 8.640 1.00 95.62 86 PHE A N 1
ATOM 672 C CA . PHE A 1 86 ? -13.196 4.266 8.410 1.00 95.62 86 PHE A CA 1
ATOM 673 C C . PHE A 1 86 ? -14.162 4.526 9.567 1.00 95.62 86 PHE A C 1
ATOM 675 O O . PHE A 1 86 ? -15.328 4.811 9.303 1.00 95.62 86 PHE A O 1
ATOM 682 N N . LYS A 1 87 ? -13.696 4.512 10.822 1.00 94.94 87 LYS A N 1
ATOM 683 C CA . LYS A 1 87 ? -14.492 4.936 11.986 1.00 94.94 87 LYS A CA 1
ATOM 684 C C . LYS A 1 87 ? -14.998 6.368 11.806 1.00 94.94 87 LYS A C 1
ATOM 686 O O . LYS A 1 87 ? -16.195 6.612 11.945 1.00 94.94 87 LYS A O 1
ATOM 691 N N . GLU A 1 88 ? -14.128 7.278 11.367 1.00 96.06 88 GLU A N 1
ATOM 692 C CA . GLU A 1 88 ? -14.511 8.657 11.049 1.00 96.06 88 GLU A CA 1
ATOM 693 C C . GLU A 1 88 ? -15.572 8.723 9.934 1.00 96.06 88 GLU A C 1
ATOM 695 O O . GLU A 1 88 ? -16.524 9.501 10.026 1.00 96.06 88 GLU A O 1
ATOM 700 N N . GLN A 1 89 ? -15.461 7.898 8.883 1.00 96.50 89 GLN A N 1
ATOM 701 C CA . GLN A 1 89 ? -16.472 7.872 7.816 1.00 96.50 89 GLN A CA 1
ATOM 702 C C . GLN A 1 89 ? -17.822 7.315 8.291 1.00 96.50 89 GLN A C 1
ATOM 704 O O . GLN A 1 89 ? -18.865 7.835 7.894 1.00 96.50 89 GLN A O 1
ATOM 709 N N . ILE A 1 90 ? -17.819 6.294 9.155 1.00 95.31 90 ILE A N 1
ATOM 710 C CA . ILE A 1 90 ? -19.035 5.729 9.762 1.00 95.31 90 ILE A CA 1
ATOM 711 C C . ILE A 1 90 ? -19.766 6.807 10.573 1.00 95.31 90 ILE A C 1
ATOM 713 O O . ILE A 1 90 ? -20.976 6.989 10.416 1.00 95.31 90 ILE A O 1
ATOM 717 N N . GLU A 1 91 ? -19.030 7.566 11.385 1.00 96.31 91 GLU A N 1
ATOM 718 C CA . GLU A 1 91 ? -19.587 8.660 12.187 1.00 96.31 91 GLU A CA 1
ATOM 719 C C . GLU A 1 91 ? -20.140 9.792 11.322 1.00 96.31 91 GLU A C 1
ATOM 721 O O . GLU A 1 91 ? -21.251 10.270 11.557 1.00 96.31 91 GLU A O 1
ATOM 726 N N . ARG A 1 92 ? -19.419 10.173 10.261 1.00 97.31 92 ARG A N 1
ATOM 727 C CA . ARG A 1 92 ? -19.885 11.175 9.286 1.00 97.31 92 ARG A CA 1
ATOM 728 C C . ARG A 1 92 ? -21.158 10.761 8.560 1.00 97.31 92 ARG A C 1
ATOM 730 O O . ARG A 1 92 ? -21.966 11.622 8.221 1.00 97.31 92 ARG A O 1
ATOM 737 N N . ALA A 1 93 ? -21.352 9.465 8.339 1.00 96.88 93 ALA A N 1
ATOM 738 C CA . ALA A 1 93 ? -22.580 8.925 7.767 1.00 96.88 93 ALA A CA 1
ATOM 739 C C . ALA A 1 93 ? -23.758 8.901 8.768 1.00 96.88 93 ALA A C 1
ATOM 741 O O . ALA A 1 93 ? -24.865 8.521 8.394 1.00 96.88 93 ALA A O 1
ATOM 742 N N . GLY A 1 94 ? -23.552 9.324 10.022 1.00 97.25 94 GLY A N 1
ATOM 743 C CA . GLY A 1 94 ? -24.582 9.375 11.063 1.00 97.25 94 GLY A CA 1
ATOM 744 C C . GLY A 1 94 ? -24.726 8.080 11.865 1.00 97.25 94 GLY A C 1
ATOM 745 O O . GLY A 1 94 ? -25.692 7.924 12.615 1.00 97.25 94 GLY A O 1
ATOM 746 N N . HIS A 1 95 ? -23.782 7.148 11.727 1.00 96.38 95 HIS A N 1
ATOM 747 C CA . HIS A 1 95 ? -23.760 5.897 12.477 1.00 96.38 95 HIS A CA 1
ATOM 748 C C . HIS A 1 95 ? -22.815 5.988 13.676 1.00 96.38 95 HIS A C 1
ATOM 750 O O . HIS A 1 95 ? -21.869 6.765 13.690 1.00 96.38 95 HIS A O 1
ATOM 756 N N . LYS A 1 96 ? -23.061 5.174 14.704 1.00 94.69 96 LYS A N 1
ATOM 757 C CA . LYS A 1 96 ? -22.129 5.035 15.827 1.00 94.69 96 LYS A CA 1
ATOM 758 C C . LYS A 1 96 ? -21.149 3.910 15.539 1.00 94.69 96 LYS A C 1
ATOM 760 O O . LYS A 1 96 ? -21.560 2.834 15.105 1.00 94.69 96 LYS A O 1
ATOM 765 N N . THR A 1 97 ? -19.882 4.160 15.822 1.00 94.19 97 THR A N 1
ATOM 766 C CA . THR A 1 97 ? -18.837 3.140 15.847 1.00 94.19 97 THR A CA 1
ATOM 767 C C . THR A 1 97 ? -18.993 2.261 17.092 1.00 94.19 97 THR A C 1
ATOM 769 O O . THR A 1 97 ? -19.658 2.624 18.067 1.00 94.19 97 THR A O 1
ATOM 772 N N . ASN A 1 98 ? -18.445 1.053 17.028 1.00 91.44 98 ASN A N 1
ATOM 773 C CA . ASN A 1 98 ? -18.368 0.123 18.146 1.00 91.44 98 ASN A CA 1
ATOM 774 C C . ASN A 1 98 ? -17.026 -0.621 18.083 1.00 91.44 98 ASN A C 1
ATOM 776 O O . ASN A 1 98 ? -16.274 -0.463 17.122 1.00 91.44 98 ASN A O 1
ATOM 780 N N . ASP A 1 99 ? -16.747 -1.434 19.097 1.00 90.12 99 ASP A N 1
ATOM 781 C CA . ASP A 1 99 ? -15.471 -2.149 19.218 1.00 90.12 99 ASP A CA 1
ATOM 782 C C . ASP A 1 99 ? -15.446 -3.485 18.452 1.00 90.12 99 ASP A C 1
ATOM 784 O O . ASP A 1 99 ? -14.520 -4.282 18.614 1.00 90.12 99 ASP A O 1
ATOM 788 N N . PHE A 1 100 ? -16.466 -3.774 17.634 1.00 91.44 100 PHE A N 1
ATOM 789 C CA . PHE A 1 100 ? -16.467 -4.976 16.810 1.00 91.44 100 PHE A CA 1
ATOM 790 C C . PHE A 1 100 ? -15.648 -4.760 15.532 1.00 91.44 100 PHE A C 1
ATOM 792 O O . PHE A 1 100 ? -15.679 -3.673 14.948 1.00 91.44 100 PHE A O 1
ATOM 799 N N . PRO A 1 101 ? -14.957 -5.805 15.041 1.00 88.75 101 PRO A N 1
ATOM 800 C CA . PRO A 1 101 ? -14.296 -5.748 13.747 1.00 88.75 101 PRO A CA 1
ATOM 801 C C . PRO A 1 101 ? -15.284 -5.392 12.636 1.00 88.75 101 PRO A C 1
ATOM 803 O O . PRO A 1 101 ? -16.399 -5.918 12.587 1.00 88.75 101 PRO A O 1
ATOM 806 N N . PHE A 1 102 ? -14.845 -4.548 11.708 1.00 90.62 102 PHE A N 1
ATOM 807 C CA . PHE A 1 102 ? -15.574 -4.250 10.482 1.00 90.62 102 PHE A CA 1
ATOM 808 C C . PHE A 1 102 ? -14.730 -4.607 9.261 1.00 90.62 102 PHE A C 1
ATOM 810 O O . PHE A 1 102 ? -13.514 -4.779 9.341 1.00 90.62 102 PHE A O 1
ATOM 817 N N . ALA A 1 103 ? -15.402 -4.748 8.124 1.00 92.25 103 ALA A N 1
ATOM 818 C CA . ALA A 1 103 ? -14.786 -5.111 6.860 1.00 92.25 103 ALA A CA 1
ATOM 819 C C . ALA A 1 103 ? -15.109 -4.066 5.794 1.00 92.25 103 ALA A C 1
ATOM 821 O O . ALA A 1 103 ? -16.146 -3.403 5.843 1.00 92.25 103 ALA A O 1
ATOM 822 N N . VAL A 1 104 ? -14.211 -3.956 4.822 1.00 93.62 104 VAL A N 1
ATOM 823 C CA . VAL A 1 104 ? -14.364 -3.121 3.632 1.00 93.62 104 VAL A CA 1
ATOM 824 C C . VAL A 1 104 ? -14.150 -4.027 2.428 1.00 93.62 104 VAL A C 1
ATOM 826 O O . VAL A 1 104 ? -13.213 -4.828 2.430 1.00 93.62 104 VAL A O 1
ATOM 829 N N . GLY A 1 105 ? -15.053 -3.936 1.453 1.00 92.88 105 GLY A N 1
ATOM 830 C CA . GLY A 1 105 ? -15.033 -4.703 0.207 1.00 92.88 105 GLY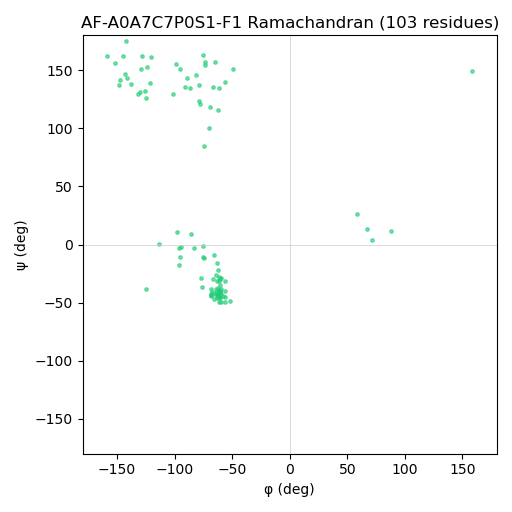 A CA 1
ATOM 831 C C . GLY A 1 105 ? -14.991 -3.799 -1.009 1.00 92.88 105 GLY A C 1
ATOM 832 O O . GLY A 1 105 ? -15.372 -2.614 -0.867 1.00 92.88 105 GLY A O 1
#

pLDDT: mean 88.81, std 9.76, range [50.81, 97.56]

Foldseek 3Di:
DPPVVVVVVVVVVQVVCVVVVNDDPVPDDQDQDDDDFDDPVNDDDVVSVVVVVVVQVVRVVRWDADPVRPDTPDDDDDDPDPVVVVCVVCVVVVHHDDPDDDDDD

Nearest PDB structures (foldseek):
  8f8u-assembly1_A  TM=3.318E-01  e=3.952E+00  Klebsiella pneumoniae subsp. pneumoniae 1158

Sequence (105 aa):
MLKNYYLHKWRKNKNKLIQNHVYREEDEHSSCGVGLIASISGTPSREVIEMGIQALKVLYHRGAVDADGKTGDGAGIQLDLPEEFFKEQIERAGHKTNDFPFAVG

Solvent-acc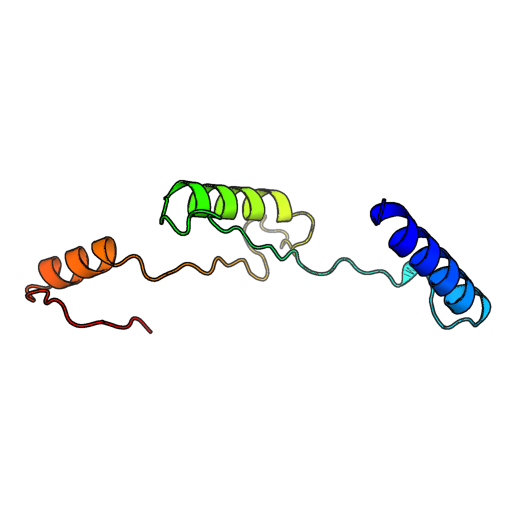essible surface area (backbone atoms only — not comparable to full-atom values): 7144 Å² total; per-residue (Å²): 135,65,76,60,56,56,53,52,54,48,54,56,50,51,52,53,32,42,77,68,72,74,48,60,82,85,74,68,70,85,65,69,81,82,87,86,79,81,59,91,87,68,62,90,56,71,64,55,56,52,52,52,54,52,55,57,71,72,40,59,92,49,50,65,68,45,95,82,78,76,51,56,90,77,84,86,84,91,76,79,84,61,58,70,65,51,46,53,50,43,42,73,74,73,42,83,78,73,94,66,90,83,86,88,132